Protein AF-A0A7S1V0E2-F1 (afdb_monomer)

Solvent-accessible surface area (backbone atoms only — not comparable to full-atom values): 9064 Å² total; per-residue (Å²): 113,38,68,58,29,33,52,51,16,50,56,46,59,75,41,38,76,71,45,39,78,80,36,79,70,46,44,48,61,28,28,52,21,37,60,62,9,48,90,74,56,76,50,71,67,49,23,51,51,50,24,51,40,14,43,51,24,16,53,53,25,48,77,68,70,35,42,69,60,15,51,51,27,43,52,55,18,53,77,51,49,55,87,89,47,30,66,78,81,36,38,74,59,44,54,50,50,38,49,53,48,19,51,40,22,46,78,69,69,37,49,70,63,14,49,54,32,24,52,51,43,56,74,68,43,92,48,73,76,70,26,51,61,29,53,51,45,50,35,46,44,24,68,72,74,74,45,99,49,59,63,56,24,54,51,52,52,52,52,51,49,43,72,77,39,69,79,81,75,80,123

Structure (mmCIF, N/CA/C/O backbone):
data_AF-A0A7S1V0E2-F1
#
_entry.id   AF-A0A7S1V0E2-F1
#
loop_
_atom_site.group_PDB
_atom_site.id
_atom_site.type_symbol
_atom_site.label_atom_id
_atom_site.label_alt_id
_atom_site.label_comp_id
_atom_site.label_asym_id
_atom_site.label_entity_id
_atom_site.label_seq_id
_atom_site.pdbx_PDB_ins_code
_atom_site.Cartn_x
_atom_site.Cartn_y
_atom_site.Cartn_z
_atom_site.occupancy
_atom_site.B_iso_or_equiv
_atom_site.auth_seq_id
_atom_site.auth_comp_id
_atom_site.auth_asym_id
_atom_site.auth_atom_id
_atom_site.pdbx_PDB_model_num
ATOM 1 N N . ARG A 1 1 ? -9.471 -7.300 24.032 1.00 89.50 1 ARG A N 1
ATOM 2 C CA . ARG A 1 1 ? -8.294 -6.425 23.778 1.00 89.50 1 ARG A CA 1
ATOM 3 C C . ARG A 1 1 ? -8.352 -5.715 22.415 1.00 89.50 1 ARG A C 1
ATOM 5 O O . ARG A 1 1 ? -8.106 -4.518 22.391 1.00 89.50 1 ARG A O 1
ATOM 12 N N . ALA A 1 2 ? -8.744 -6.378 21.317 1.00 95.75 2 ALA A N 1
ATOM 13 C CA . ALA A 1 2 ? -8.818 -5.772 19.972 1.00 95.75 2 ALA A CA 1
ATOM 14 C C . ALA A 1 2 ? -9.628 -4.459 19.894 1.00 95.75 2 ALA A C 1
ATOM 16 O O . ALA A 1 2 ? -9.121 -3.455 19.404 1.00 95.75 2 ALA A O 1
ATOM 17 N N . ARG A 1 3 ? -10.844 -4.425 20.465 1.00 96.56 3 ARG A N 1
ATOM 18 C CA . ARG A 1 3 ? -11.686 -3.211 20.501 1.00 96.56 3 ARG A CA 1
ATOM 19 C C . ARG A 1 3 ? -10.994 -2.010 21.157 1.00 96.56 3 ARG A C 1
ATOM 21 O O . ARG A 1 3 ? -11.159 -0.893 20.690 1.00 96.56 3 ARG A O 1
ATOM 28 N N . LEU A 1 4 ? -10.197 -2.232 22.207 1.00 97.69 4 LEU A N 1
ATOM 29 C CA . LEU A 1 4 ? -9.444 -1.161 22.864 1.00 97.69 4 LEU A CA 1
ATOM 30 C C . LEU A 1 4 ? -8.366 -0.592 21.932 1.00 97.69 4 LEU A C 1
ATOM 32 O O . LEU A 1 4 ? -8.281 0.621 21.781 1.00 97.69 4 LEU A O 1
ATOM 36 N N . HIS A 1 5 ? -7.582 -1.451 21.269 1.00 98.12 5 HIS A N 1
ATOM 37 C CA . HIS A 1 5 ? -6.584 -0.988 20.300 1.00 98.12 5 HIS A CA 1
ATOM 38 C C . HIS A 1 5 ? -7.234 -0.218 19.145 1.00 98.12 5 HIS A C 1
ATOM 40 O O . HIS A 1 5 ? -6.735 0.841 18.785 1.00 98.12 5 HIS A O 1
ATOM 46 N N . TYR A 1 6 ? -8.380 -0.683 18.646 1.00 96.50 6 TYR A N 1
ATOM 47 C CA . TYR A 1 6 ? -9.146 0.022 17.620 1.00 96.50 6 TYR A CA 1
ATOM 48 C C . TYR A 1 6 ? -9.570 1.434 18.058 1.00 96.50 6 TYR A C 1
ATOM 50 O O . TYR A 1 6 ? -9.340 2.401 17.335 1.00 96.50 6 TYR A O 1
ATOM 58 N N . LEU A 1 7 ? -10.121 1.576 19.269 1.00 97.12 7 LEU A N 1
ATOM 59 C CA . LEU A 1 7 ? -10.525 2.875 19.818 1.00 97.12 7 LEU A CA 1
ATOM 60 C C . LEU A 1 7 ? -9.334 3.823 20.021 1.00 97.12 7 LEU A C 1
ATOM 62 O O . LEU A 1 7 ? -9.439 5.004 19.699 1.00 97.12 7 LEU A O 1
ATOM 66 N N . ILE A 1 8 ? -8.197 3.311 20.506 1.00 96.88 8 ILE A N 1
ATOM 67 C CA . ILE A 1 8 ? -6.968 4.106 20.648 1.00 96.88 8 ILE A CA 1
ATOM 68 C C . ILE A 1 8 ? -6.472 4.568 19.274 1.00 96.88 8 ILE A C 1
ATOM 70 O O . ILE A 1 8 ? -6.176 5.747 19.099 1.00 96.88 8 ILE A O 1
ATOM 74 N N . GLY A 1 9 ? -6.431 3.667 18.288 1.00 96.75 9 GLY A N 1
ATOM 75 C CA . GLY A 1 9 ? -6.034 3.999 16.920 1.00 96.75 9 GLY A CA 1
ATOM 76 C C . GLY A 1 9 ? -6.879 5.135 16.345 1.00 96.75 9 GLY A C 1
ATOM 77 O O . GLY A 1 9 ? -6.333 6.106 15.822 1.00 96.75 9 GLY A O 1
ATOM 78 N N . HIS A 1 10 ? -8.202 5.068 16.511 1.00 96.38 10 HIS A N 1
ATOM 79 C CA . HIS A 1 10 ? -9.118 6.132 16.090 1.00 96.38 10 HIS A CA 1
ATOM 80 C C . HIS A 1 10 ? -8.906 7.448 16.831 1.00 96.38 10 HIS A C 1
ATOM 82 O O . HIS A 1 10 ? -8.902 8.506 16.204 1.00 96.38 10 HIS A O 1
ATOM 88 N N . ALA A 1 11 ? -8.694 7.406 18.146 1.00 96.31 11 ALA A N 1
ATOM 89 C CA . ALA A 1 11 ? -8.424 8.607 18.930 1.00 96.31 11 ALA A CA 1
ATOM 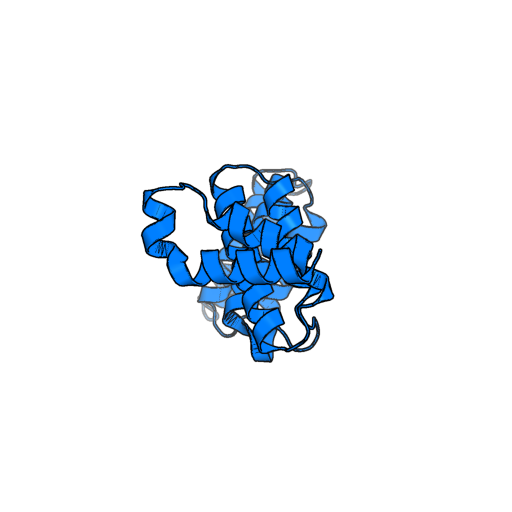90 C C . ALA A 1 11 ? -7.127 9.304 18.481 1.00 96.31 11 ALA A C 1
ATOM 92 O O . ALA A 1 11 ? -7.100 10.530 18.356 1.00 96.31 11 ALA A O 1
ATOM 93 N N . LEU A 1 12 ? -6.077 8.531 18.182 1.00 96.25 12 LEU A N 1
ATOM 94 C CA . LEU A 1 12 ? -4.818 9.050 17.642 1.00 96.25 12 LEU A CA 1
ATOM 95 C C . LEU A 1 12 ? -4.990 9.601 16.222 1.00 96.25 12 LEU A C 1
ATOM 97 O O . LEU A 1 12 ? -4.450 10.659 15.911 1.00 96.25 12 LEU A O 1
ATOM 101 N N . LEU A 1 13 ? -5.764 8.920 15.370 1.00 96.12 13 LEU A N 1
ATOM 102 C CA . LEU A 1 13 ? -6.047 9.371 14.007 1.00 96.12 13 LEU A CA 1
ATOM 103 C C . LEU A 1 13 ? -6.826 10.690 13.993 1.00 96.12 13 LEU A C 1
ATOM 105 O O . LEU A 1 13 ? -6.472 11.597 13.244 1.00 96.12 13 LEU A O 1
ATOM 109 N N . LYS A 1 14 ? -7.842 10.824 14.852 1.00 95.75 14 LYS A N 1
ATOM 110 C CA . LYS A 1 14 ? -8.659 12.039 14.968 1.00 95.75 14 LYS A CA 1
ATOM 111 C C . LYS A 1 14 ? -7.839 13.258 15.396 1.00 95.75 14 LYS A C 1
ATOM 113 O O . LYS A 1 14 ? -8.097 14.356 14.922 1.00 95.75 14 LYS A O 1
ATOM 118 N N . ASN A 1 15 ? -6.849 13.062 16.265 1.00 92.69 15 ASN A N 1
ATOM 119 C CA . ASN A 1 15 ? -6.001 14.131 16.801 1.00 92.69 15 ASN A CA 1
ATOM 120 C C . ASN A 1 15 ? -4.600 14.140 16.169 1.00 92.69 15 ASN A C 1
ATOM 122 O O . ASN A 1 15 ? -3.640 14.590 16.803 1.00 92.69 15 ASN A O 1
ATOM 126 N N . LYS A 1 16 ? -4.451 13.604 14.948 1.00 90.25 16 LYS A N 1
ATOM 127 C CA . LYS A 1 16 ? -3.142 13.358 14.328 1.00 90.25 16 LYS A CA 1
ATOM 128 C C . LYS A 1 16 ? -2.277 14.615 14.270 1.00 90.25 16 LYS A C 1
ATOM 130 O O . LYS A 1 16 ? -1.108 14.537 14.634 1.00 90.25 16 LYS A O 1
ATOM 135 N N . ASP A 1 17 ? -2.834 15.755 13.873 1.00 88.75 17 ASP A N 1
ATOM 136 C CA . ASP A 1 17 ? -2.059 16.988 13.693 1.00 88.75 17 ASP A CA 1
ATOM 137 C C . ASP A 1 17 ? -1.490 17.508 15.015 1.00 88.75 17 ASP A C 1
ATOM 139 O O . ASP A 1 17 ? -0.286 17.744 15.119 1.00 88.75 17 ASP A O 1
ATOM 143 N N . GLU A 1 18 ? -2.321 17.609 16.056 1.00 87.88 18 GLU A N 1
ATOM 144 C CA . GLU A 1 18 ? -1.860 18.026 17.383 1.00 87.88 18 GLU A CA 1
ATOM 145 C C . GLU A 1 18 ? -0.862 17.019 17.965 1.00 87.88 18 GLU A C 1
ATOM 147 O O . GLU A 1 18 ? 0.202 17.392 18.463 1.00 87.88 18 GLU A O 1
ATOM 152 N N . THR A 1 19 ? -1.179 15.728 17.864 1.00 85.56 19 THR A N 1
ATOM 153 C CA . THR A 1 19 ? -0.357 14.677 18.465 1.00 85.56 19 THR A CA 1
ATOM 154 C C . THR A 1 19 ? 0.979 14.537 17.737 1.00 85.56 19 THR A C 1
ATOM 156 O O . THR A 1 19 ? 1.993 14.287 18.382 1.00 85.56 19 THR A O 1
ATOM 159 N N . SER A 1 20 ? 1.034 14.784 16.423 1.00 86.06 20 SER A N 1
ATOM 160 C CA . SER A 1 20 ? 2.276 14.728 15.638 1.00 86.06 20 SER A CA 1
ATOM 161 C C . SER A 1 20 ? 3.329 15.747 16.085 1.00 86.06 20 SER A C 1
ATOM 163 O O . SER A 1 20 ? 4.522 15.481 15.950 1.00 86.06 20 SER A O 1
ATOM 165 N N . ARG A 1 21 ? 2.913 16.875 16.686 1.00 86.19 21 ARG A N 1
ATOM 166 C CA . ARG A 1 21 ? 3.830 17.868 17.277 1.00 86.19 21 ARG A CA 1
ATOM 167 C C . ARG A 1 21 ? 4.546 17.336 18.519 1.00 86.19 21 ARG A C 1
ATOM 169 O O . ARG A 1 21 ? 5.652 17.770 18.812 1.00 86.19 21 ARG A O 1
ATOM 176 N N . LYS A 1 22 ? 3.906 16.420 19.251 1.00 87.56 22 LYS A N 1
ATOM 177 C CA . LYS A 1 22 ? 4.414 15.823 20.499 1.00 87.56 22 LYS A CA 1
ATOM 178 C C . LYS A 1 22 ? 5.057 14.453 20.261 1.00 87.56 22 LYS A C 1
ATOM 180 O O . LYS A 1 22 ? 5.965 14.067 20.986 1.00 87.56 22 LYS A O 1
ATOM 185 N N . MET A 1 23 ? 4.591 13.727 19.247 1.00 86.31 23 MET A N 1
ATOM 186 C CA . MET A 1 23 ? 5.024 12.376 18.913 1.00 86.31 23 MET A CA 1
ATOM 187 C C . MET A 1 23 ? 5.371 12.285 17.420 1.00 86.31 23 MET A C 1
ATOM 189 O O . MET A 1 23 ? 4.500 12.000 16.588 1.00 86.31 23 MET A O 1
ATOM 193 N N . PRO A 1 24 ? 6.645 12.519 17.060 1.00 83.62 24 PRO A N 1
ATOM 194 C CA . PRO A 1 24 ? 7.126 12.280 15.708 1.00 83.62 24 PRO A CA 1
ATOM 195 C C . PRO A 1 24 ? 6.859 10.830 15.290 1.00 83.62 24 PRO A C 1
ATOM 197 O O . PRO A 1 24 ? 7.010 9.908 16.088 1.00 83.62 24 PRO A O 1
ATOM 200 N N . HIS A 1 25 ? 6.501 10.617 14.024 1.00 88.06 25 HIS A N 1
ATOM 201 C CA . HIS A 1 25 ? 6.209 9.288 13.463 1.00 88.06 25 HIS A CA 1
ATOM 202 C C . HIS A 1 25 ? 4.966 8.586 14.034 1.00 88.06 25 HIS A C 1
ATOM 204 O O . HIS A 1 25 ? 4.882 7.356 14.025 1.00 88.06 25 HIS A O 1
ATOM 210 N N . ILE A 1 26 ? 3.979 9.363 14.492 1.00 94.56 26 ILE A N 1
ATOM 211 C CA . ILE A 1 26 ? 2.688 8.860 14.978 1.00 94.56 26 ILE A CA 1
ATOM 212 C C . ILE A 1 26 ? 1.986 7.895 14.011 1.00 94.56 26 ILE A C 1
ATOM 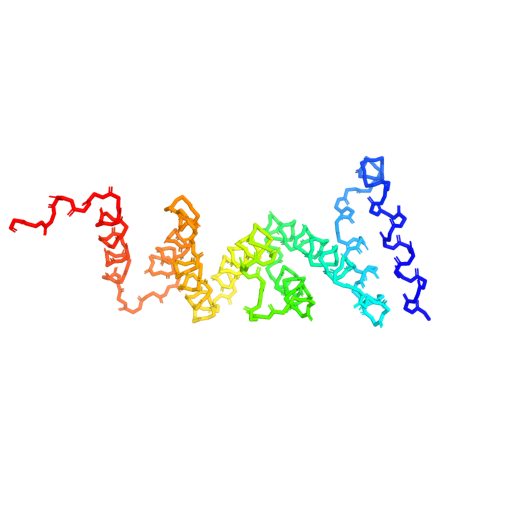214 O O . ILE A 1 26 ? 1.178 7.078 14.444 1.00 94.56 26 ILE A O 1
ATOM 218 N N . GLU A 1 27 ? 2.300 7.948 12.713 1.00 96.06 27 GLU A N 1
ATOM 219 C CA . GLU A 1 27 ? 1.753 7.034 11.712 1.00 96.06 27 GLU A CA 1
ATOM 220 C C . GLU A 1 27 ? 1.983 5.559 12.077 1.00 96.06 27 GLU A C 1
ATOM 222 O O . GLU A 1 27 ? 1.089 4.749 11.842 1.00 96.06 27 GLU A O 1
ATOM 227 N N . PHE A 1 28 ? 3.122 5.220 12.695 1.00 97.44 28 PHE A N 1
ATOM 228 C CA . PHE A 1 28 ? 3.396 3.861 13.173 1.00 97.44 28 PHE A CA 1
ATOM 229 C C . PHE A 1 28 ? 2.468 3.474 14.320 1.00 97.44 28 PHE A C 1
ATOM 231 O O . PHE A 1 28 ? 1.758 2.481 14.213 1.00 97.44 28 PHE A O 1
ATOM 238 N N . SER A 1 29 ? 2.377 4.310 15.359 1.00 97.19 29 SER A N 1
ATOM 239 C CA . SER A 1 29 ? 1.512 4.042 16.512 1.00 97.19 29 SER A CA 1
ATOM 240 C C . SER A 1 29 ? 0.049 3.880 16.100 1.00 97.19 29 SER A C 1
ATOM 242 O O . SER A 1 29 ? -0.625 2.962 16.567 1.00 97.19 29 SER A O 1
ATOM 244 N N . ILE A 1 30 ? -0.452 4.732 15.196 1.00 97.88 30 ILE A N 1
ATOM 245 C CA . ILE A 1 30 ? -1.815 4.591 14.668 1.00 97.88 30 ILE A CA 1
ATOM 246 C C . ILE A 1 30 ? -1.953 3.235 13.963 1.00 97.88 30 ILE A C 1
ATOM 248 O O . ILE A 1 30 ? -2.864 2.476 14.291 1.00 97.88 30 ILE A O 1
ATOM 252 N N . ALA A 1 31 ? -1.0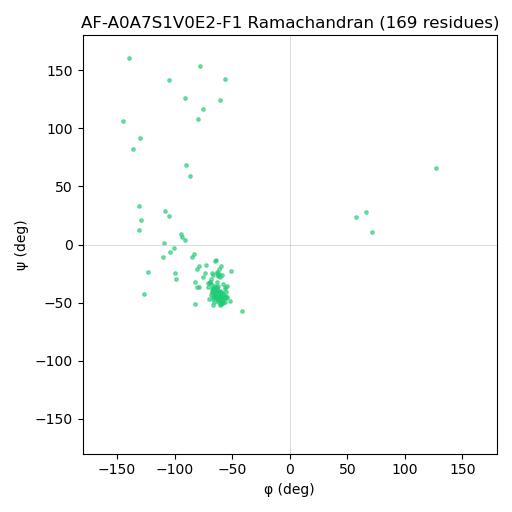56 2.902 13.030 1.00 98.31 31 ALA A N 1
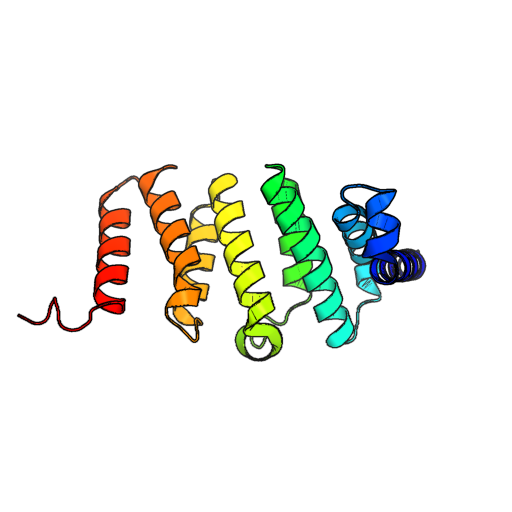ATOM 253 C CA . ALA A 1 31 ? -1.138 1.654 12.275 1.00 98.31 31 ALA A CA 1
ATOM 254 C C . ALA A 1 31 ? -1.029 0.409 13.158 1.00 98.31 31 ALA A C 1
ATOM 256 O O . ALA A 1 31 ? -1.815 -0.517 12.979 1.00 98.31 31 ALA A O 1
ATOM 257 N N . ASP A 1 32 ? -0.147 0.401 14.152 1.00 98.31 32 ASP A N 1
ATOM 258 C CA . ASP A 1 32 ? 0.002 -0.712 15.088 1.00 98.31 32 ASP A CA 1
ATOM 259 C C . ASP A 1 32 ? -1.273 -0.938 15.905 1.00 98.31 32 ASP A C 1
ATOM 261 O O . ASP A 1 32 ? -1.741 -2.072 16.041 1.00 98.31 32 ASP A O 1
ATOM 265 N N . HIS A 1 33 ? -1.904 0.136 16.387 1.00 98.25 33 HIS A N 1
ATOM 266 C CA . HIS A 1 33 ? -3.188 0.051 17.079 1.00 98.25 33 HIS A CA 1
ATOM 267 C C . HIS A 1 33 ? -4.316 -0.443 16.163 1.00 98.25 33 HIS A C 1
ATOM 269 O O . HIS A 1 33 ? -5.095 -1.310 16.567 1.00 98.25 33 HIS A O 1
ATOM 275 N N . PHE A 1 34 ? -4.388 0.034 14.919 1.00 98.25 34 PHE A N 1
ATOM 276 C CA . PHE A 1 34 ? -5.345 -0.497 13.947 1.00 98.25 34 PHE A CA 1
ATOM 277 C C . PHE A 1 34 ? -5.085 -1.982 13.661 1.00 98.25 34 PHE A C 1
ATOM 279 O O . PHE A 1 34 ? -6.026 -2.772 13.703 1.00 98.25 34 PHE A O 1
ATOM 286 N N . ASN A 1 35 ? -3.831 -2.390 13.460 1.00 98.38 35 ASN A N 1
ATOM 287 C CA . ASN A 1 35 ? -3.444 -3.769 13.150 1.00 98.38 35 ASN A CA 1
ATOM 288 C C . ASN A 1 35 ? -3.777 -4.734 14.299 1.00 98.38 35 ASN A C 1
ATOM 290 O O . ASN A 1 35 ? -4.362 -5.795 14.067 1.00 98.38 35 ASN A O 1
ATOM 294 N N . LEU A 1 36 ? -3.513 -4.335 15.547 1.00 98.25 36 LEU A N 1
ATOM 295 C CA . LEU A 1 36 ? -3.914 -5.079 16.750 1.00 98.25 36 LEU A CA 1
ATOM 296 C C . LEU A 1 36 ? -5.441 -5.110 16.954 1.00 98.25 36 LEU A C 1
ATOM 298 O O . LEU A 1 36 ? -5.966 -6.013 17.607 1.00 98.25 36 LEU A O 1
ATOM 302 N N . GLY A 1 37 ? -6.160 -4.127 16.407 1.00 97.12 37 GLY A N 1
ATOM 303 C CA . GLY A 1 37 ? -7.621 -4.049 16.381 1.00 97.12 37 GLY A CA 1
ATOM 304 C C . GLY A 1 37 ? -8.267 -4.627 15.115 1.00 97.12 37 GLY A C 1
ATOM 305 O O . GLY A 1 37 ? -9.477 -4.507 14.948 1.00 97.12 37 GLY A O 1
ATOM 306 N N . SER A 1 38 ? -7.506 -5.254 14.216 1.00 97.00 38 SER A N 1
ATOM 307 C CA . SER A 1 38 ? -7.966 -5.598 12.859 1.00 97.00 38 SER A CA 1
ATOM 308 C C . SER A 1 38 ? -9.164 -6.551 12.799 1.00 97.00 38 SER A C 1
ATOM 310 O O . SER A 1 38 ? -9.870 -6.573 11.787 1.00 97.00 38 SER A O 1
ATOM 312 N N . SER A 1 39 ? -9.419 -7.320 13.863 1.00 96.88 39 SER A N 1
ATOM 313 C CA . SER A 1 39 ? -10.550 -8.250 13.955 1.00 96.88 39 SER A CA 1
ATOM 314 C C . SER A 1 39 ? -11.903 -7.559 14.139 1.00 96.88 39 SER A C 1
ATOM 316 O O . SER A 1 39 ? -12.928 -8.195 13.928 1.00 96.88 39 SER A O 1
ATOM 318 N N . VAL A 1 40 ? -11.926 -6.286 14.557 1.00 96.00 40 VAL A N 1
ATOM 319 C CA . VAL A 1 40 ? -13.172 -5.510 14.714 1.00 96.00 40 VAL A CA 1
ATOM 320 C C . VAL A 1 40 ? -13.439 -4.561 13.540 1.00 96.00 40 VAL A C 1
ATOM 322 O O . VAL A 1 40 ? -14.479 -3.916 13.502 1.00 96.00 40 VAL A O 1
ATOM 325 N N . VAL A 1 41 ? -12.521 -4.495 12.570 1.00 94.62 41 VAL A N 1
ATOM 326 C CA . VAL A 1 41 ? -12.664 -3.725 11.326 1.00 94.62 41 VAL A CA 1
ATOM 327 C C . VAL A 1 41 ? -13.529 -4.524 10.359 1.00 94.62 41 VAL A C 1
ATOM 329 O O . VAL A 1 41 ? -13.072 -5.545 9.834 1.00 94.62 41 VAL A O 1
ATOM 332 N N . SER A 1 42 ? -14.764 -4.073 10.133 1.00 91.81 42 SER A N 1
ATOM 333 C CA . SER A 1 42 ? -15.781 -4.880 9.446 1.00 91.81 42 SER A CA 1
ATOM 334 C C . SER A 1 42 ? -16.423 -4.176 8.256 1.00 91.81 42 SER A C 1
ATOM 336 O O . SER A 1 42 ? -16.570 -4.790 7.203 1.00 91.81 42 SER A O 1
ATOM 338 N N . SER A 1 43 ? -16.756 -2.892 8.384 1.00 94.69 43 SER A N 1
ATOM 339 C CA . SER A 1 43 ? -17.401 -2.153 7.296 1.00 94.69 43 SER A CA 1
ATOM 340 C C . SER A 1 43 ? -16.403 -1.739 6.211 1.00 94.69 43 SER A C 1
ATOM 342 O O . SER A 1 43 ? -15.222 -1.519 6.487 1.00 94.69 43 SER A O 1
ATOM 344 N N . ALA A 1 44 ? -16.883 -1.562 4.977 1.00 93.25 44 ALA A N 1
ATOM 345 C CA . ALA A 1 44 ? -16.053 -1.106 3.857 1.00 93.25 44 ALA A CA 1
ATOM 346 C C . ALA A 1 44 ? -15.362 0.242 4.149 1.00 93.25 44 ALA A C 1
ATOM 348 O O . ALA A 1 44 ? -14.189 0.434 3.831 1.00 93.25 44 ALA A O 1
ATOM 349 N N . ALA A 1 45 ? -16.057 1.160 4.830 1.00 93.81 45 ALA A N 1
ATOM 350 C CA . ALA A 1 45 ? -15.490 2.441 5.242 1.00 93.81 45 ALA A CA 1
ATOM 351 C C . ALA A 1 45 ? -14.329 2.269 6.239 1.00 93.81 45 ALA A C 1
ATOM 353 O O . ALA A 1 45 ? -13.271 2.877 6.077 1.00 93.81 45 ALA A O 1
ATOM 354 N N . GLU A 1 46 ? -14.489 1.405 7.245 1.00 95.69 46 GLU A N 1
ATOM 355 C CA . GLU A 1 46 ? -13.428 1.120 8.217 1.00 95.69 46 GLU A CA 1
ATOM 356 C C . GLU A 1 46 ? -12.247 0.387 7.580 1.00 95.69 46 GLU A C 1
ATOM 358 O O . GLU A 1 46 ? -11.097 0.680 7.904 1.00 95.69 46 GLU A O 1
ATOM 363 N N . GLN A 1 47 ? -12.509 -0.537 6.656 1.00 96.44 47 GLN A N 1
ATOM 364 C CA . GLN A 1 47 ? -11.481 -1.233 5.884 1.00 96.44 47 GLN A CA 1
ATOM 365 C C . GLN A 1 47 ? -10.660 -0.258 5.031 1.00 96.44 47 GLN A C 1
ATOM 367 O O . GLN A 1 47 ? -9.428 -0.325 5.029 1.00 96.44 47 GLN A O 1
ATOM 372 N N . ARG A 1 48 ? -11.320 0.715 4.390 1.00 96.94 48 ARG A N 1
ATOM 373 C CA . ARG A 1 48 ? -10.655 1.791 3.644 1.00 96.94 48 ARG A CA 1
ATOM 374 C C . ARG A 1 48 ? -9.789 2.662 4.558 1.00 96.94 48 ARG A C 1
ATOM 376 O O . ARG A 1 48 ? -8.638 2.932 4.218 1.00 96.94 48 ARG A O 1
ATOM 383 N N . ILE A 1 49 ? -10.290 3.058 5.732 1.00 97.50 49 ILE A N 1
ATOM 384 C CA . ILE A 1 49 ? -9.504 3.805 6.736 1.00 97.50 49 ILE A CA 1
ATOM 385 C C . ILE A 1 49 ? -8.293 2.982 7.191 1.00 97.50 49 ILE A C 1
ATOM 387 O O . ILE A 1 49 ? -7.172 3.489 7.215 1.00 97.50 49 ILE A O 1
ATOM 391 N N . TYR A 1 50 ? -8.493 1.702 7.498 1.00 98.44 50 TYR A N 1
ATOM 392 C CA . TYR A 1 50 ? -7.430 0.788 7.907 1.00 98.44 50 TYR A CA 1
ATOM 393 C C . TYR A 1 50 ? -6.322 0.696 6.851 1.00 98.44 50 TYR A C 1
ATOM 395 O O . TYR A 1 50 ? -5.134 0.778 7.181 1.00 98.44 50 TYR A O 1
ATOM 403 N N . ALA A 1 51 ? -6.695 0.557 5.577 1.00 98.38 51 ALA A N 1
ATOM 404 C CA . ALA A 1 51 ? -5.751 0.505 4.469 1.00 98.38 51 ALA A CA 1
ATOM 405 C C . ALA A 1 51 ? -5.002 1.837 4.281 1.00 98.38 51 ALA A C 1
ATOM 407 O O . ALA A 1 51 ? -3.792 1.826 4.059 1.00 98.38 51 ALA A O 1
ATOM 408 N N . GLN A 1 52 ? -5.669 2.985 4.444 1.00 98.38 52 GLN A N 1
ATOM 409 C CA . GLN A 1 52 ? -5.033 4.310 4.382 1.00 98.38 52 GLN A CA 1
ATOM 410 C C . GLN A 1 52 ? -4.028 4.539 5.515 1.00 98.38 52 GLN A C 1
ATOM 412 O O . GLN A 1 52 ? -2.924 5.031 5.275 1.00 98.38 52 GLN A O 1
ATOM 417 N N . VAL A 1 53 ? -4.385 4.161 6.744 1.00 98.38 53 VAL A N 1
ATOM 418 C CA . VAL A 1 53 ? -3.500 4.248 7.912 1.00 98.38 53 VAL A CA 1
ATOM 419 C C . VAL A 1 53 ? -2.243 3.408 7.685 1.00 98.38 53 VAL A C 1
ATOM 421 O O . VAL A 1 53 ? -1.125 3.899 7.853 1.00 98.38 53 VAL A O 1
ATOM 424 N N . ASN A 1 54 ? -2.414 2.166 7.231 1.00 98.81 54 ASN A N 1
ATOM 425 C CA . ASN A 1 54 ? -1.294 1.280 6.937 1.00 98.81 54 ASN A CA 1
ATOM 426 C C . ASN A 1 54 ? -0.446 1.769 5.752 1.00 98.81 54 ASN A C 1
ATOM 428 O O . ASN A 1 54 ? 0.779 1.700 5.816 1.00 98.81 54 ASN A O 1
ATOM 432 N N . LEU A 1 55 ? -1.045 2.344 4.705 1.00 98.75 55 LEU A N 1
ATOM 433 C CA . LEU A 1 55 ? -0.294 3.004 3.631 1.00 98.75 55 LEU A CA 1
ATOM 434 C C . LEU A 1 55 ? 0.543 4.177 4.167 1.00 98.75 55 LEU A C 1
ATOM 436 O O . LEU A 1 55 ? 1.696 4.347 3.765 1.00 98.75 55 LEU A O 1
ATOM 440 N N . SER A 1 56 ? -0.014 4.982 5.075 1.00 98.19 56 SER A N 1
ATOM 441 C CA . SER A 1 56 ? 0.695 6.107 5.693 1.00 98.19 56 SER A CA 1
ATOM 442 C C . SER A 1 56 ? 1.921 5.628 6.479 1.00 98.19 56 SER A C 1
ATOM 444 O O . SER A 1 56 ? 3.004 6.194 6.324 1.00 98.19 56 SER A O 1
ATOM 446 N N . ALA A 1 57 ? 1.774 4.567 7.275 1.00 98.56 57 ALA A N 1
ATOM 447 C CA . ALA A 1 57 ? 2.879 3.947 8.004 1.00 98.56 57 ALA A CA 1
ATOM 448 C C . ALA A 1 57 ? 3.911 3.317 7.057 1.00 98.56 57 ALA A C 1
ATOM 450 O O . ALA A 1 57 ? 5.107 3.559 7.203 1.00 98.56 57 ALA A O 1
ATOM 451 N N . ALA A 1 58 ? 3.468 2.589 6.029 1.00 98.69 58 ALA A N 1
ATOM 452 C CA . ALA A 1 58 ? 4.352 1.998 5.029 1.00 98.69 58 ALA A CA 1
ATOM 453 C C . ALA A 1 58 ? 5.189 3.047 4.291 1.00 98.69 58 ALA A C 1
ATOM 455 O O . ALA A 1 58 ? 6.393 2.875 4.115 1.00 98.69 58 ALA A O 1
ATOM 456 N N . THR A 1 59 ? 4.563 4.154 3.890 1.00 98.00 59 THR A N 1
ATOM 457 C CA . THR A 1 59 ? 5.241 5.261 3.207 1.00 98.00 59 THR A CA 1
ATOM 458 C C . THR A 1 59 ? 6.281 5.891 4.130 1.00 98.00 59 THR A C 1
ATOM 460 O O . THR A 1 59 ? 7.419 6.117 3.722 1.00 98.00 59 THR A O 1
ATOM 463 N N . ARG A 1 60 ? 5.944 6.100 5.411 1.00 97.12 60 ARG A N 1
ATOM 464 C CA . ARG A 1 60 ? 6.902 6.593 6.408 1.00 97.12 60 ARG A CA 1
ATOM 465 C C . ARG A 1 60 ? 8.078 5.632 6.598 1.00 97.12 60 ARG A C 1
ATOM 467 O O . ARG A 1 60 ? 9.215 6.094 6.609 1.00 97.12 60 ARG A O 1
ATOM 474 N N . ALA A 1 61 ? 7.822 4.332 6.727 1.00 98.06 61 ALA A N 1
ATOM 475 C CA . ALA A 1 61 ? 8.862 3.311 6.845 1.00 98.06 61 ALA A CA 1
ATOM 476 C C . ALA A 1 61 ? 9.776 3.293 5.612 1.00 98.06 61 ALA A C 1
ATOM 478 O O . ALA A 1 61 ? 10.997 3.288 5.760 1.00 98.06 61 ALA A O 1
ATOM 479 N N . LEU A 1 62 ? 9.206 3.395 4.406 1.00 96.69 62 LEU A N 1
ATOM 480 C CA . LEU A 1 62 ? 9.962 3.506 3.157 1.00 96.69 62 LEU A CA 1
ATOM 481 C C . LEU A 1 62 ? 10.908 4.719 3.168 1.00 96.69 62 LEU A C 1
ATOM 483 O O . LEU A 1 62 ? 12.082 4.565 2.847 1.00 96.69 62 LEU A O 1
ATOM 487 N N . HIS A 1 63 ? 10.445 5.898 3.598 1.00 96.00 63 HIS A N 1
ATOM 488 C CA . HIS A 1 63 ? 11.299 7.092 3.728 1.00 96.00 63 HIS A CA 1
ATOM 489 C C . HIS A 1 63 ? 12.426 6.940 4.759 1.00 96.00 63 HIS A C 1
ATOM 491 O O . HIS A 1 63 ? 13.430 7.641 4.670 1.00 96.00 63 HIS A O 1
ATOM 497 N N . LYS A 1 64 ? 12.263 6.046 5.739 1.00 96.69 64 LYS A N 1
ATOM 498 C CA . LYS A 1 64 ? 13.282 5.715 6.745 1.00 96.69 64 LYS A CA 1
ATOM 499 C C . LYS A 1 64 ? 14.122 4.492 6.356 1.00 96.69 64 LYS A C 1
ATOM 501 O O . LYS A 1 64 ? 14.863 3.991 7.195 1.00 96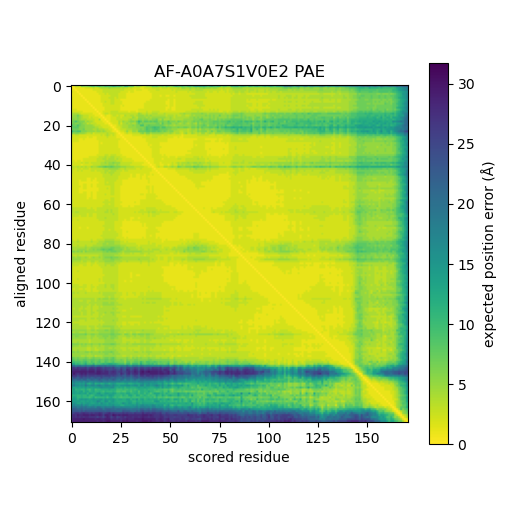.69 64 LYS A O 1
ATOM 506 N N . SER A 1 65 ? 13.985 3.990 5.125 1.00 97.06 65 SER A N 1
ATOM 507 C CA . SER A 1 65 ? 14.642 2.771 4.631 1.00 97.06 65 SER A CA 1
ATOM 508 C C . SER A 1 65 ? 14.335 1.504 5.449 1.00 97.06 65 SER A C 1
ATOM 510 O O . SER A 1 65 ? 15.094 0.539 5.432 1.00 97.06 65 SER A O 1
ATOM 512 N N . GLN A 1 66 ? 13.202 1.481 6.157 1.00 97.69 66 GLN A N 1
ATOM 513 C CA . GLN A 1 66 ? 12.709 0.347 6.946 1.00 97.69 66 GLN A CA 1
ATOM 514 C C . GLN A 1 66 ? 11.819 -0.543 6.070 1.00 97.69 66 GLN A C 1
ATOM 516 O O . GLN A 1 66 ? 10.591 -0.562 6.176 1.00 97.69 66 GLN A O 1
ATOM 521 N N . TYR A 1 67 ? 12.435 -1.211 5.094 1.00 97.62 67 TYR A N 1
ATOM 522 C CA . TYR A 1 67 ? 11.697 -1.863 4.010 1.00 97.62 67 TYR A CA 1
ATOM 523 C C . TYR A 1 67 ? 10.881 -3.080 4.470 1.00 97.62 67 TYR A C 1
ATOM 525 O O . TYR A 1 67 ? 9.794 -3.322 3.943 1.00 97.62 67 TYR A O 1
ATOM 533 N N . PHE A 1 68 ? 11.361 -3.833 5.465 1.00 98.12 68 PHE A N 1
ATOM 534 C CA . PHE A 1 68 ? 10.624 -4.977 6.008 1.00 98.12 68 PHE A CA 1
ATOM 535 C C . PHE A 1 68 ? 9.356 -4.530 6.744 1.00 98.12 68 PHE A C 1
ATOM 537 O O . PHE A 1 68 ? 8.293 -5.125 6.569 1.00 98.12 68 PHE A O 1
ATOM 544 N N . GLU A 1 69 ? 9.440 -3.455 7.519 1.00 97.94 69 GLU A N 1
ATOM 545 C CA . GLU A 1 69 ? 8.326 -2.818 8.215 1.00 97.94 69 GLU A CA 1
ATOM 546 C C . GLU A 1 69 ? 7.329 -2.245 7.209 1.00 97.94 69 GLU A C 1
ATOM 548 O O . GLU A 1 69 ? 6.129 -2.501 7.314 1.00 97.94 69 GLU A O 1
ATOM 553 N N . ALA A 1 70 ? 7.820 -1.552 6.176 1.00 98.69 70 ALA A N 1
ATOM 554 C CA . ALA A 1 70 ? 6.980 -1.056 5.094 1.00 98.69 70 ALA A CA 1
ATOM 555 C C . ALA A 1 70 ? 6.191 -2.196 4.430 1.00 98.69 70 ALA A C 1
ATOM 557 O O . ALA A 1 70 ? 4.983 -2.074 4.229 1.00 98.69 70 ALA A O 1
ATOM 558 N N . ALA A 1 71 ? 6.842 -3.330 4.150 1.00 98.69 71 ALA A N 1
ATOM 559 C CA . ALA A 1 71 ? 6.187 -4.502 3.577 1.00 98.69 71 ALA A CA 1
ATOM 560 C C . ALA A 1 71 ? 5.107 -5.092 4.500 1.00 98.69 71 ALA A C 1
ATOM 562 O O . ALA A 1 71 ? 4.051 -5.491 4.006 1.00 98.69 71 ALA A O 1
ATOM 563 N N . LYS A 1 72 ? 5.329 -5.115 5.823 1.00 98.62 72 LYS A N 1
ATOM 564 C CA . LYS A 1 72 ? 4.325 -5.573 6.801 1.00 98.62 72 LYS A CA 1
ATOM 565 C C . LYS A 1 72 ? 3.078 -4.689 6.773 1.00 98.62 72 LYS A C 1
ATOM 567 O O . LYS A 1 72 ? 1.976 -5.209 6.623 1.00 98.62 72 LYS A O 1
ATOM 572 N N . TYR A 1 73 ? 3.245 -3.368 6.836 1.00 98.81 73 TYR A N 1
ATOM 573 C CA . TYR A 1 73 ? 2.118 -2.434 6.762 1.00 98.81 73 TYR A CA 1
ATOM 574 C C . TYR A 1 73 ? 1.376 -2.526 5.420 1.00 98.81 73 TYR A C 1
ATOM 576 O O . TYR A 1 73 ? 0.148 -2.560 5.394 1.00 98.81 73 TYR A O 1
ATOM 584 N N . LEU A 1 74 ? 2.091 -2.651 4.297 1.00 98.75 74 LEU A N 1
ATOM 585 C CA . LEU A 1 74 ? 1.463 -2.863 2.987 1.00 98.75 74 LEU A CA 1
ATOM 586 C C . LEU A 1 74 ? 0.640 -4.154 2.945 1.00 98.75 74 LEU A C 1
ATOM 588 O O . LEU A 1 74 ? -0.479 -4.145 2.438 1.00 98.75 74 LEU A O 1
ATOM 592 N N . SER A 1 75 ? 1.169 -5.250 3.495 1.00 98.50 75 SER A N 1
ATOM 593 C CA . SER A 1 75 ? 0.444 -6.520 3.581 1.00 98.50 75 SER A CA 1
ATOM 594 C C . SER A 1 75 ? -0.835 -6.377 4.403 1.00 98.50 75 SER A C 1
ATOM 596 O O . SER A 1 75 ? -1.882 -6.863 3.983 1.00 98.50 75 SER A O 1
ATOM 598 N N . SER A 1 76 ? -0.769 -5.675 5.539 1.00 98.56 76 SER A N 1
ATOM 599 C CA . SER A 1 76 ? -1.949 -5.349 6.339 1.00 98.56 76 SER A CA 1
ATOM 600 C C . SER A 1 76 ? -2.971 -4.564 5.517 1.00 98.56 76 SER A C 1
ATOM 602 O O . SER A 1 76 ? -4.140 -4.940 5.497 1.00 98.56 76 SER A O 1
ATOM 604 N N . ALA A 1 77 ? -2.552 -3.513 4.805 1.00 98.44 77 ALA A N 1
ATOM 605 C CA . ALA A 1 77 ? -3.457 -2.708 3.986 1.00 98.44 77 ALA A CA 1
ATOM 606 C C . ALA A 1 77 ? -4.172 -3.540 2.910 1.00 98.44 77 ALA A C 1
ATOM 608 O O . ALA A 1 77 ? -5.396 -3.482 2.811 1.00 98.44 77 ALA A O 1
ATOM 609 N N . PHE A 1 78 ? -3.430 -4.351 2.147 1.00 97.81 78 PHE A N 1
ATOM 610 C CA . PHE A 1 78 ? -4.013 -5.202 1.106 1.00 97.81 78 PHE A CA 1
ATOM 611 C C . PHE A 1 78 ? -4.972 -6.256 1.664 1.00 97.81 78 PHE A C 1
ATOM 613 O O . PHE A 1 78 ? -5.959 -6.564 1.009 1.00 97.81 78 PHE A O 1
ATOM 620 N N . ALA A 1 79 ? -4.743 -6.765 2.879 1.00 97.06 79 ALA A N 1
ATOM 621 C CA . ALA A 1 79 ? -5.627 -7.748 3.510 1.00 97.06 79 ALA A CA 1
ATOM 622 C C . ALA A 1 79 ? -7.042 -7.215 3.815 1.00 97.06 79 ALA A C 1
ATOM 624 O O . ALA A 1 79 ? -7.928 -8.001 4.149 1.00 97.06 79 ALA A O 1
ATOM 625 N N . LYS A 1 80 ? -7.261 -5.895 3.741 1.00 95.31 80 LYS A N 1
ATOM 626 C CA . LYS A 1 80 ? -8.570 -5.259 3.949 1.00 95.31 80 LYS A CA 1
ATOM 627 C C . LYS A 1 80 ? -9.195 -4.698 2.675 1.00 95.31 80 LYS A C 1
ATOM 629 O O . LYS A 1 80 ? -10.280 -4.140 2.756 1.00 95.31 80 LYS A O 1
ATOM 634 N N . LEU A 1 81 ? -8.550 -4.842 1.520 1.00 94.25 81 LEU A N 1
ATOM 635 C CA . LEU A 1 81 ? -9.118 -4.428 0.239 1.00 94.25 81 LEU A CA 1
ATOM 636 C C . LEU A 1 81 ? -9.580 -5.653 -0.545 1.00 94.25 81 LEU A C 1
ATOM 638 O O . LEU A 1 81 ? -8.896 -6.674 -0.556 1.00 94.25 81 LEU A O 1
ATOM 642 N N . ASN A 1 82 ? -10.718 -5.541 -1.232 1.00 93.75 82 ASN A N 1
ATOM 643 C CA . ASN A 1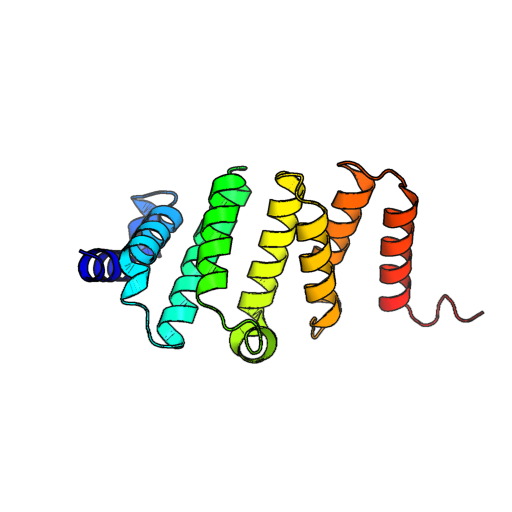 82 ? -11.165 -6.581 -2.151 1.00 93.75 82 ASN A CA 1
ATOM 644 C C . ASN A 1 82 ? -10.321 -6.517 -3.443 1.00 93.75 82 ASN A 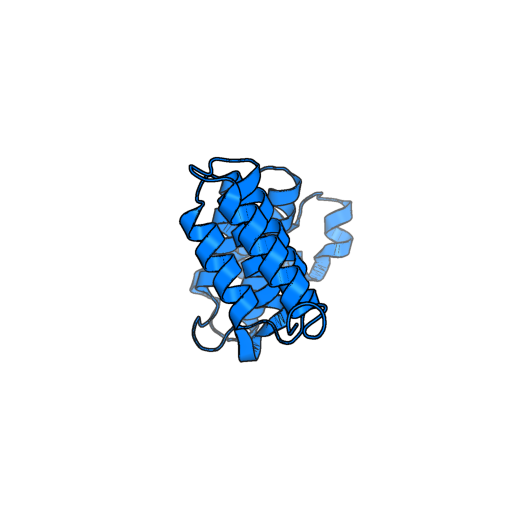C 1
ATOM 646 O O . ASN A 1 82 ? -10.402 -5.518 -4.163 1.00 93.75 82 ASN A O 1
ATOM 650 N N . PRO A 1 83 ? -9.534 -7.558 -3.780 1.00 90.38 83 PRO A N 1
ATOM 651 C CA . PRO A 1 83 ? -8.675 -7.547 -4.962 1.00 90.38 83 PRO A CA 1
ATOM 652 C C . PRO A 1 83 ? -9.416 -7.345 -6.289 1.00 90.38 83 PRO A C 1
ATOM 654 O O . PRO A 1 83 ? -8.802 -6.848 -7.234 1.00 90.38 83 PRO A O 1
ATOM 657 N N . GLU A 1 84 ? -10.692 -7.731 -6.355 1.00 90.56 84 GLU A N 1
ATOM 658 C CA . GLU A 1 84 ? -11.524 -7.666 -7.560 1.00 90.56 84 GLU A CA 1
ATOM 659 C C . GLU A 1 84 ? -12.072 -6.257 -7.805 1.00 90.56 84 GLU A C 1
ATOM 661 O O . GLU A 1 84 ? -12.130 -5.816 -8.948 1.00 90.56 84 GLU A O 1
ATOM 666 N N . SER A 1 85 ? -12.416 -5.519 -6.742 1.00 93.50 85 SER A N 1
ATOM 667 C CA . SER A 1 85 ? -13.084 -4.214 -6.851 1.00 93.50 85 SER A CA 1
ATOM 668 C C . SER A 1 85 ? -12.216 -3.014 -6.460 1.00 93.50 85 SER A C 1
ATOM 670 O O . SER A 1 85 ? -12.595 -1.874 -6.729 1.00 93.50 85 SER A O 1
ATOM 672 N N . MET A 1 86 ? -11.037 -3.215 -5.858 1.00 94.88 86 MET A N 1
ATOM 673 C CA . MET A 1 86 ? -10.225 -2.119 -5.299 1.00 94.88 86 MET A CA 1
ATOM 674 C C . MET A 1 86 ? -9.773 -1.067 -6.329 1.00 94.88 86 MET A C 1
ATOM 676 O O . MET A 1 86 ? -9.573 0.095 -5.976 1.00 94.88 86 MET A O 1
ATOM 680 N N . TRP A 1 87 ? -9.607 -1.428 -7.605 1.00 96.25 87 TRP A N 1
ATOM 681 C CA . TRP A 1 87 ? -9.265 -0.463 -8.663 1.00 96.25 87 TRP A CA 1
ATOM 682 C C . TRP A 1 87 ? -10.459 0.403 -9.082 1.00 96.25 87 TRP A C 1
ATOM 684 O O . TRP A 1 87 ? -10.284 1.551 -9.497 1.00 96.25 87 TRP A O 1
ATOM 694 N N . GLU A 1 88 ? -11.674 -0.120 -8.950 1.00 95.12 88 GLU A N 1
ATOM 695 C CA . GLU A 1 88 ? -12.905 0.606 -9.247 1.00 95.12 88 GLU A CA 1
ATOM 696 C C . GLU A 1 88 ? -13.310 1.496 -8.062 1.00 95.12 88 GLU A C 1
ATOM 698 O O . GLU A 1 88 ? -13.482 2.705 -8.227 1.00 95.12 88 GLU A O 1
ATOM 703 N N . GLN A 1 89 ? -13.367 0.914 -6.860 1.00 93.06 89 GLN A N 1
ATOM 704 C CA . GLN A 1 89 ? -13.895 1.537 -5.637 1.00 93.06 89 GLN A CA 1
ATOM 705 C C . GLN A 1 89 ? -12.881 2.450 -4.923 1.00 93.06 89 GLN A C 1
ATOM 707 O O . GLN A 1 89 ? -13.241 3.470 -4.325 1.00 93.06 89 GLN A O 1
ATOM 712 N N . ASP A 1 90 ? -11.593 2.113 -5.000 1.00 94.88 90 ASP A N 1
ATOM 713 C CA . ASP A 1 90 ? -10.520 2.720 -4.206 1.00 94.88 90 ASP A CA 1
ATOM 714 C C . ASP A 1 90 ? -9.322 3.136 -5.074 1.00 94.88 90 ASP A C 1
ATOM 716 O O . ASP A 1 90 ? -8.182 3.087 -4.616 1.00 94.88 90 ASP A O 1
ATOM 720 N N . TYR A 1 91 ? -9.561 3.561 -6.321 1.00 97.31 91 TYR A N 1
ATOM 721 C CA . TYR A 1 91 ? -8.519 3.796 -7.335 1.00 97.31 91 TYR A CA 1
ATOM 722 C C . TYR A 1 91 ? -7.247 4.484 -6.811 1.00 97.31 91 TYR A C 1
ATOM 724 O O . TYR A 1 91 ? -6.163 3.912 -6.897 1.00 97.31 91 TYR A O 1
ATOM 732 N N . ASP A 1 92 ? -7.366 5.671 -6.209 1.00 97.56 92 ASP A N 1
ATOM 733 C CA . ASP A 1 92 ? -6.203 6.436 -5.737 1.00 97.56 92 ASP A CA 1
ATOM 734 C C . ASP A 1 92 ? -5.440 5.733 -4.606 1.00 97.56 92 ASP A C 1
ATOM 736 O O . ASP A 1 92 ? -4.213 5.823 -4.513 1.00 97.56 92 ASP A O 1
ATOM 740 N N . LEU A 1 93 ? -6.163 5.044 -3.719 1.00 98.12 93 LEU A N 1
ATOM 741 C CA . LEU A 1 93 ? -5.577 4.285 -2.618 1.00 98.12 93 LEU A CA 1
ATOM 742 C C . LEU A 1 93 ? -4.849 3.054 -3.161 1.00 98.12 93 LEU A C 1
ATOM 744 O O . LEU A 1 93 ? -3.695 2.818 -2.802 1.00 98.12 93 LEU A O 1
ATOM 748 N N . THR A 1 94 ? -5.495 2.321 -4.063 1.00 98.25 94 THR A N 1
ATOM 749 C CA . THR A 1 94 ? -4.941 1.148 -4.738 1.00 98.25 94 THR A CA 1
ATOM 750 C C . THR A 1 94 ? -3.694 1.512 -5.531 1.00 98.25 94 THR A C 1
ATOM 752 O O . THR A 1 94 ? -2.650 0.888 -5.349 1.00 98.25 94 THR A O 1
ATOM 755 N N . LEU A 1 95 ? -3.744 2.582 -6.327 1.00 98.44 95 LEU A N 1
ATOM 756 C CA . LEU A 1 95 ? -2.604 3.075 -7.093 1.00 98.44 95 LEU A CA 1
ATOM 757 C C . LEU A 1 95 ? -1.412 3.400 -6.182 1.00 98.44 95 LEU A C 1
ATOM 759 O O . LEU A 1 95 ? -0.282 3.004 -6.477 1.00 98.44 95 LEU A O 1
ATOM 763 N N . LYS A 1 96 ? -1.640 4.085 -5.054 1.00 98.50 96 LYS A N 1
ATOM 764 C CA . LYS A 1 96 ? -0.579 4.403 -4.083 1.00 98.50 96 LYS A CA 1
ATOM 765 C C . LYS A 1 96 ? -0.028 3.150 -3.401 1.00 98.50 96 LYS A C 1
ATOM 767 O O . LYS A 1 96 ? 1.188 3.004 -3.319 1.00 98.50 96 LYS A O 1
ATOM 772 N N . LEU A 1 97 ? -0.886 2.232 -2.955 1.00 98.50 97 LEU A N 1
ATOM 773 C CA . LEU A 1 97 ? -0.473 0.963 -2.342 1.00 98.50 97 LEU A CA 1
ATOM 774 C C . LEU A 1 97 ? 0.375 0.122 -3.294 1.00 98.50 97 LEU A C 1
ATOM 776 O O . LEU A 1 97 ? 1.441 -0.361 -2.908 1.00 98.50 97 LEU A O 1
ATOM 780 N N . CYS A 1 98 ? -0.066 -0.020 -4.543 1.00 98.31 98 CYS A N 1
ATOM 781 C CA . CYS A 1 98 ? 0.664 -0.752 -5.564 1.00 98.31 98 CYS A CA 1
ATOM 782 C C . CYS A 1 98 ? 2.017 -0.088 -5.859 1.00 98.31 98 CYS A C 1
ATOM 784 O O . CYS A 1 98 ? 3.035 -0.777 -5.850 1.00 98.31 98 CYS A O 1
ATOM 786 N N . ASN A 1 99 ? 2.069 1.235 -6.045 1.00 98.38 99 ASN A N 1
ATOM 787 C CA . ASN A 1 99 ? 3.330 1.949 -6.286 1.00 98.38 99 ASN A CA 1
ATOM 788 C C . ASN A 1 99 ? 4.323 1.788 -5.124 1.00 98.38 99 ASN A C 1
ATOM 790 O O . ASN A 1 99 ? 5.478 1.417 -5.340 1.00 98.38 99 ASN A O 1
ATOM 794 N N . THR A 1 100 ? 3.874 2.005 -3.884 1.00 98.44 100 THR A N 1
ATOM 795 C CA . THR A 1 100 ? 4.719 1.845 -2.692 1.00 98.44 100 THR A CA 1
ATOM 796 C C . THR A 1 100 ? 5.189 0.397 -2.545 1.00 98.44 100 THR A C 1
ATOM 798 O O . THR A 1 100 ? 6.359 0.156 -2.257 1.00 98.44 100 THR A O 1
ATOM 801 N N . SER A 1 101 ? 4.316 -0.582 -2.799 1.00 98.44 101 SER A N 1
ATOM 802 C CA . SER A 1 101 ? 4.669 -2.003 -2.738 1.00 98.44 101 SER A CA 1
ATOM 803 C C . SER A 1 101 ? 5.664 -2.423 -3.813 1.00 98.44 101 SER A C 1
ATOM 805 O O . SER A 1 101 ? 6.576 -3.193 -3.514 1.00 98.44 101 SER A O 1
ATOM 807 N N . ALA A 1 102 ? 5.543 -1.902 -5.035 1.00 97.44 102 ALA A N 1
ATOM 808 C CA . ALA A 1 102 ? 6.507 -2.161 -6.096 1.00 97.44 102 ALA A CA 1
ATOM 809 C C . ALA A 1 102 ? 7.909 -1.687 -5.672 1.00 97.44 102 ALA A C 1
ATOM 811 O O . ALA A 1 102 ? 8.851 -2.478 -5.650 1.00 97.44 102 ALA A O 1
ATOM 812 N N . LEU A 1 103 ? 8.027 -0.441 -5.200 1.00 95.88 103 LEU A N 1
ATOM 813 C CA . LEU A 1 103 ? 9.297 0.122 -4.729 1.00 95.88 103 LEU A CA 1
ATOM 814 C C . LEU A 1 103 ? 9.890 -0.641 -3.537 1.00 95.88 103 LEU A C 1
ATOM 816 O O . LEU A 1 103 ? 11.070 -0.987 -3.563 1.00 95.88 103 LEU A O 1
ATOM 820 N N . VAL A 1 104 ? 9.082 -0.946 -2.516 1.00 97.50 104 VAL A N 1
ATOM 821 C CA . VAL A 1 104 ? 9.529 -1.725 -1.348 1.00 97.50 104 VAL A CA 1
ATOM 822 C C . VAL A 1 104 ? 10.029 -3.108 -1.771 1.00 97.50 104 VAL A C 1
ATOM 824 O O . VAL A 1 104 ? 11.059 -3.564 -1.280 1.00 97.50 104 VAL A O 1
ATOM 827 N N . ASN A 1 105 ? 9.343 -3.770 -2.706 1.00 96.06 105 ASN A N 1
ATOM 828 C CA . ASN A 1 105 ? 9.766 -5.073 -3.208 1.00 96.06 105 ASN A CA 1
ATOM 829 C C . ASN A 1 105 ? 11.098 -5.002 -3.968 1.00 96.06 105 ASN A C 1
ATOM 831 O O . ASN A 1 105 ? 11.909 -5.906 -3.788 1.00 96.06 105 ASN A O 1
ATOM 835 N N . VAL A 1 106 ? 11.371 -3.943 -4.745 1.00 92.88 106 VAL A N 1
ATOM 836 C CA . VAL A 1 106 ? 12.708 -3.731 -5.340 1.00 92.88 106 VAL A CA 1
ATOM 837 C C . VAL A 1 106 ? 13.772 -3.627 -4.251 1.00 92.88 106 VAL A C 1
ATOM 839 O O . VAL A 1 106 ? 14.770 -4.338 -4.309 1.00 92.88 106 VAL A O 1
ATOM 842 N N . CYS A 1 107 ? 13.547 -2.791 -3.234 1.00 93.12 107 CYS A N 1
ATOM 843 C CA . CYS A 1 107 ? 14.496 -2.597 -2.134 1.00 93.12 107 CYS A CA 1
ATOM 844 C C . CYS A 1 107 ? 14.753 -3.876 -1.318 1.00 93.12 107 CYS A C 1
ATOM 846 O O . CYS A 1 107 ? 15.822 -4.024 -0.737 1.00 93.12 107 CYS A O 1
ATOM 848 N N . LEU A 1 108 ? 13.791 -4.801 -1.283 1.00 94.00 108 LEU A N 1
ATOM 849 C CA . LEU A 1 108 ? 13.908 -6.104 -0.623 1.00 94.00 108 LEU A CA 1
ATOM 850 C C . LEU A 1 108 ? 14.433 -7.224 -1.540 1.00 94.00 108 LEU A C 1
ATOM 852 O O . LEU A 1 108 ? 14.429 -8.381 -1.125 1.00 94.00 108 LEU A O 1
ATOM 856 N N . GLY A 1 109 ? 14.806 -6.932 -2.791 1.00 91.25 109 GLY A N 1
ATOM 857 C CA . GLY A 1 109 ? 15.235 -7.950 -3.761 1.00 91.25 109 GLY A CA 1
ATOM 858 C C . GLY A 1 109 ? 14.107 -8.857 -4.279 1.00 91.25 109 GLY A C 1
ATOM 859 O O . GLY A 1 109 ? 14.354 -9.857 -4.945 1.00 91.25 109 GLY A O 1
ATOM 860 N N . LYS A 1 110 ? 12.840 -8.532 -3.998 1.00 93.25 110 LYS A N 1
ATOM 861 C CA . LYS A 1 110 ? 11.651 -9.297 -4.414 1.00 93.25 110 LYS A CA 1
ATOM 862 C C . LYS A 1 110 ? 11.193 -8.875 -5.813 1.00 93.25 110 LYS A C 1
ATOM 864 O O . LYS A 1 110 ? 10.064 -8.407 -5.995 1.00 93.25 110 LYS A O 1
ATOM 869 N N . PHE A 1 111 ? 12.069 -9.018 -6.805 1.00 90.00 111 PHE A N 1
ATOM 870 C CA . PHE A 1 111 ? 11.879 -8.446 -8.144 1.00 90.00 111 PHE A CA 1
ATOM 871 C C . PHE A 1 111 ? 10.614 -8.938 -8.848 1.00 90.00 111 PHE A C 1
ATOM 873 O O . PHE A 1 111 ? 9.846 -8.117 -9.342 1.00 90.00 111 PHE A O 1
ATOM 880 N N . GLU A 1 112 ? 10.312 -10.235 -8.799 1.00 91.62 112 GLU A N 1
ATOM 881 C CA . GLU A 1 112 ? 9.091 -10.776 -9.412 1.00 91.62 112 GLU A CA 1
ATOM 882 C C . GLU A 1 112 ? 7.809 -10.177 -8.816 1.00 91.62 112 GLU A C 1
ATOM 884 O O . GLU A 1 112 ? 6.868 -9.836 -9.535 1.00 91.62 112 GLU A O 1
ATOM 889 N N . SER A 1 113 ? 7.774 -9.972 -7.497 1.00 94.25 113 SER A N 1
ATOM 890 C CA . SER A 1 113 ? 6.646 -9.306 -6.835 1.00 94.25 113 SER A CA 1
ATOM 891 C C . SER A 1 113 ? 6.539 -7.835 -7.234 1.00 94.25 113 SER A C 1
ATOM 893 O O . SER A 1 113 ? 5.434 -7.346 -7.468 1.00 94.25 113 SER A O 1
ATOM 895 N N . SER A 1 114 ? 7.673 -7.137 -7.357 1.00 94.81 114 SER A N 1
ATOM 896 C CA . SER A 1 114 ? 7.702 -5.757 -7.848 1.00 94.81 114 SER A CA 1
ATOM 897 C C . SER A 1 114 ? 7.191 -5.656 -9.286 1.00 94.81 114 SER A C 1
ATOM 899 O O . SER A 1 114 ? 6.328 -4.826 -9.571 1.00 94.81 114 SER A O 1
ATOM 901 N N . LYS A 1 115 ? 7.673 -6.529 -10.180 1.00 93.50 115 LYS A N 1
ATOM 902 C CA . LYS A 1 115 ? 7.256 -6.579 -11.585 1.00 93.50 115 LYS A CA 1
ATOM 903 C C . LYS A 1 115 ? 5.752 -6.800 -11.701 1.00 93.50 115 LYS A C 1
ATOM 905 O O . LYS A 1 115 ? 5.081 -6.013 -12.358 1.00 93.50 115 LYS A O 1
ATOM 910 N N . ARG A 1 116 ? 5.205 -7.802 -11.000 1.00 94.94 116 ARG A N 1
ATOM 911 C CA . ARG A 1 116 ? 3.753 -8.050 -10.977 1.00 94.94 116 ARG A CA 1
ATOM 912 C C . ARG A 1 116 ? 2.968 -6.822 -10.534 1.00 94.94 116 ARG A C 1
ATOM 914 O O . ARG A 1 116 ? 1.917 -6.533 -11.097 1.00 94.94 116 ARG A O 1
ATOM 921 N N . MET A 1 117 ? 3.462 -6.096 -9.535 1.00 96.00 117 MET A N 1
ATOM 922 C CA . MET A 1 117 ? 2.787 -4.897 -9.056 1.00 96.00 117 MET A CA 1
ATOM 923 C C . MET A 1 117 ? 2.829 -3.763 -10.088 1.00 96.00 117 MET A C 1
ATOM 925 O O . MET A 1 117 ? 1.801 -3.142 -10.347 1.00 96.00 117 MET A O 1
ATOM 929 N N . ALA A 1 118 ? 3.980 -3.537 -10.725 1.00 95.56 118 ALA A N 1
ATOM 930 C CA . ALA A 1 118 ? 4.119 -2.555 -11.797 1.00 95.56 118 ALA A CA 1
ATOM 931 C C . ALA A 1 118 ? 3.235 -2.888 -13.010 1.00 95.56 118 ALA A C 1
ATOM 933 O O . ALA A 1 118 ? 2.536 -2.011 -13.513 1.00 95.56 118 ALA A O 1
ATOM 934 N N . ASP A 1 119 ? 3.194 -4.153 -13.432 1.00 94.62 119 ASP A N 1
ATOM 935 C CA . ASP A 1 119 ? 2.343 -4.608 -14.535 1.00 94.62 119 ASP A CA 1
ATOM 936 C C . ASP A 1 119 ? 0.853 -4.381 -14.223 1.00 94.62 119 ASP A C 1
ATOM 938 O O . ASP A 1 119 ? 0.119 -3.867 -15.069 1.00 94.62 119 ASP A O 1
ATOM 942 N N . ARG A 1 120 ? 0.411 -4.657 -12.984 1.00 95.81 120 ARG A N 1
ATOM 943 C CA . ARG A 1 120 ? -0.965 -4.358 -12.539 1.00 95.81 120 ARG A CA 1
ATOM 944 C C . ARG A 1 120 ? -1.285 -2.869 -12.595 1.00 95.81 120 ARG A C 1
ATOM 946 O O . ARG A 1 120 ? -2.377 -2.520 -13.035 1.00 95.81 120 ARG A O 1
ATOM 953 N N . ILE A 1 121 ? -0.361 -2.006 -12.171 1.00 97.62 121 ILE A N 1
ATOM 954 C CA . ILE A 1 121 ? -0.549 -0.550 -12.249 1.00 97.62 121 ILE A CA 1
ATOM 955 C C . ILE A 1 121 ? -0.730 -0.132 -13.702 1.00 97.62 121 ILE A C 1
ATOM 957 O O . ILE A 1 121 ? -1.668 0.589 -14.015 1.00 97.62 121 ILE A O 1
ATOM 961 N N . ILE A 1 122 ? 0.124 -0.616 -14.603 1.00 95.12 122 ILE A N 1
ATOM 962 C CA . ILE A 1 122 ? 0.068 -0.193 -16.002 1.00 95.12 122 ILE A CA 1
ATOM 963 C C . ILE A 1 122 ? -1.212 -0.685 -16.691 1.00 95.12 122 ILE A C 1
ATOM 965 O O . ILE A 1 122 ? -1.769 0.045 -17.509 1.00 95.12 122 ILE A O 1
ATOM 969 N N . ALA A 1 123 ? -1.698 -1.877 -16.338 1.00 94.94 123 ALA A N 1
ATOM 970 C CA . ALA A 1 123 ? -2.945 -2.420 -16.872 1.00 94.94 123 ALA A CA 1
ATOM 971 C C . ALA A 1 123 ? -4.200 -1.670 -16.387 1.00 94.94 123 ALA A C 1
ATOM 973 O O . ALA A 1 123 ? -5.169 -1.580 -17.132 1.00 94.94 123 ALA A O 1
ATOM 974 N N . ASN A 1 124 ? -4.193 -1.136 -15.160 1.00 96.31 124 ASN A N 1
ATOM 975 C CA . ASN A 1 124 ? -5.371 -0.505 -14.545 1.00 96.31 124 ASN A CA 1
ATOM 976 C C . ASN A 1 124 ? -5.317 1.032 -14.522 1.00 96.31 124 ASN A C 1
ATOM 978 O O . ASN A 1 124 ? -6.283 1.674 -14.112 1.00 96.31 124 ASN A O 1
ATOM 982 N N . ALA A 1 125 ? -4.196 1.635 -14.922 1.00 95.56 125 ALA A N 1
ATOM 983 C CA . ALA A 1 125 ? -4.018 3.080 -14.915 1.00 95.56 125 ALA A CA 1
ATOM 984 C C . ALA A 1 125 ? -5.039 3.780 -15.827 1.00 95.56 125 ALA A C 1
ATOM 986 O O . ALA A 1 125 ? -5.106 3.515 -17.026 1.00 95.56 125 ALA A O 1
ATOM 987 N N . ARG A 1 126 ? -5.795 4.724 -15.257 1.00 95.00 126 ARG A N 1
ATOM 988 C CA . ARG A 1 126 ? -6.785 5.559 -15.958 1.00 95.00 126 ARG A CA 1
ATOM 989 C C . ARG A 1 126 ? -6.135 6.624 -16.837 1.00 95.00 126 ARG A C 1
ATOM 991 O O . ARG A 1 126 ? -6.767 7.107 -17.772 1.00 95.00 126 ARG A O 1
ATOM 998 N N . ARG A 1 127 ? -4.898 7.019 -16.522 1.00 92.62 127 ARG A N 1
ATOM 999 C CA . ARG A 1 127 ? -4.118 8.007 -17.274 1.00 92.62 127 ARG A CA 1
ATOM 1000 C C . ARG A 1 127 ? -2.658 7.592 -17.375 1.00 92.62 127 ARG A C 1
ATOM 1002 O O . ARG A 1 127 ? -2.172 6.777 -16.591 1.00 92.62 127 ARG A O 1
ATOM 1009 N N . PHE A 1 128 ? -1.946 8.159 -18.342 1.00 89.19 128 PHE A N 1
ATOM 1010 C CA . PHE A 1 128 ? -0.535 7.848 -18.549 1.00 89.19 128 PHE A CA 1
ATOM 1011 C C . PHE A 1 128 ? 0.328 8.253 -17.341 1.00 89.19 128 PHE A C 1
ATOM 1013 O O . PHE A 1 128 ? 1.231 7.517 -16.941 1.00 89.19 128 PHE A O 1
ATOM 1020 N N . GLU A 1 129 ? 0.015 9.382 -16.705 1.00 91.44 129 GLU A N 1
ATOM 1021 C CA . GLU A 1 129 ? 0.745 9.918 -15.552 1.00 91.44 129 GLU A CA 1
ATOM 1022 C C . GLU A 1 129 ? 0.790 8.925 -14.382 1.00 91.44 129 GLU A C 1
ATOM 1024 O O . GLU A 1 129 ? 1.812 8.818 -13.697 1.00 91.44 129 GLU A O 1
ATOM 1029 N N . ASP A 1 130 ? -0.273 8.136 -14.208 1.00 94.50 130 ASP A N 1
ATOM 1030 C CA . ASP A 1 130 ? -0.387 7.124 -13.154 1.00 94.50 130 ASP A CA 1
ATOM 1031 C C . ASP A 1 130 ? 0.607 5.968 -13.355 1.00 94.50 130 ASP A C 1
ATOM 1033 O O . ASP A 1 130 ? 1.057 5.339 -12.392 1.00 94.50 130 ASP A O 1
ATOM 1037 N N . LYS A 1 131 ? 1.021 5.718 -14.604 1.00 94.44 131 LYS A N 1
ATOM 1038 C CA . LYS A 1 131 ? 1.995 4.678 -14.966 1.00 94.44 131 LYS A CA 1
ATOM 1039 C C . LYS A 1 131 ? 3.438 5.098 -14.697 1.00 94.44 131 LYS A C 1
ATOM 1041 O O . LYS A 1 131 ? 4.318 4.239 -14.622 1.00 94.44 131 LYS A O 1
ATOM 1046 N N . ARG A 1 132 ? 3.713 6.399 -14.538 1.00 92.31 132 ARG A N 1
ATOM 1047 C CA . ARG A 1 132 ? 5.079 6.952 -14.460 1.00 92.31 132 ARG A CA 1
ATOM 1048 C C . ARG A 1 132 ? 5.925 6.283 -13.375 1.00 92.31 132 ARG A C 1
ATOM 1050 O O . ARG A 1 132 ? 7.081 5.935 -13.615 1.00 92.31 132 ARG A O 1
ATOM 1057 N N . LEU A 1 133 ? 5.353 6.089 -12.187 1.00 93.12 133 LEU A N 1
ATOM 1058 C CA . LEU A 1 133 ? 6.048 5.457 -11.061 1.00 93.12 133 LEU A CA 1
ATOM 1059 C C . LEU A 1 133 ? 6.269 3.953 -11.282 1.00 93.12 133 LEU A C 1
ATOM 1061 O O . LEU A 1 133 ? 7.342 3.444 -10.949 1.00 93.12 133 LEU A O 1
ATOM 1065 N N . ALA A 1 134 ? 5.315 3.257 -11.902 1.00 94.69 134 ALA A N 1
ATOM 1066 C CA . ALA A 1 134 ? 5.462 1.849 -12.262 1.00 94.69 134 ALA A CA 1
ATOM 1067 C C . ALA A 1 134 ? 6.584 1.648 -13.291 1.00 94.69 134 ALA A C 1
ATOM 1069 O O . ALA A 1 134 ? 7.455 0.800 -13.096 1.00 94.69 134 ALA A O 1
ATOM 1070 N N . PHE A 1 135 ? 6.636 2.484 -14.331 1.00 92.50 135 PHE A N 1
ATOM 1071 C CA . PHE A 1 135 ? 7.718 2.457 -15.313 1.00 92.50 135 PHE A CA 1
ATOM 1072 C C . PHE A 1 135 ? 9.081 2.769 -14.693 1.00 92.50 135 PHE A C 1
ATOM 1074 O O . PHE A 1 135 ? 10.040 2.042 -14.944 1.00 92.50 135 PHE A O 1
ATOM 1081 N N . ASN A 1 136 ? 9.174 3.789 -13.833 1.00 89.81 136 ASN A N 1
ATOM 1082 C CA . ASN A 1 136 ? 10.413 4.087 -13.110 1.00 89.81 136 ASN A CA 1
ATOM 1083 C C . ASN A 1 136 ? 10.866 2.889 -12.256 1.00 89.81 136 ASN A C 1
ATOM 1085 O O . ASN A 1 136 ? 12.042 2.531 -12.258 1.00 89.81 136 ASN A O 1
ATOM 1089 N N . THR A 1 137 ? 9.923 2.221 -11.587 1.00 91.31 137 THR A N 1
ATOM 1090 C CA . THR A 1 137 ? 10.209 1.027 -10.784 1.00 91.31 137 THR A CA 1
ATOM 1091 C C . THR A 1 137 ? 10.756 -0.116 -11.639 1.00 91.31 137 THR A C 1
ATOM 1093 O O . THR A 1 137 ? 11.748 -0.731 -11.256 1.00 91.31 137 THR A O 1
ATOM 1096 N N . LEU A 1 138 ? 10.170 -0.371 -12.814 1.00 90.00 138 LEU A N 1
ATOM 1097 C CA . LEU A 1 138 ? 10.671 -1.377 -13.758 1.00 90.00 138 LEU A CA 1
ATOM 1098 C C . LEU A 1 138 ? 12.072 -1.031 -14.281 1.00 90.00 138 LEU A C 1
ATOM 1100 O O . LEU A 1 138 ? 12.931 -1.906 -14.335 1.00 90.00 138 LEU A O 1
ATOM 1104 N N . ILE A 1 139 ? 12.334 0.238 -14.606 1.00 86.00 139 ILE A N 1
ATOM 1105 C CA . ILE A 1 139 ? 13.668 0.695 -15.025 1.00 86.00 139 ILE A CA 1
ATOM 1106 C C . ILE A 1 139 ? 14.692 0.466 -13.908 1.00 86.00 139 ILE A C 1
ATOM 1108 O O . ILE A 1 139 ? 15.771 -0.050 -14.173 1.00 86.00 139 ILE A O 1
ATOM 1112 N N . ARG A 1 140 ? 14.362 0.791 -12.651 1.00 83.62 140 ARG A N 1
ATOM 1113 C CA . ARG A 1 140 ? 15.254 0.558 -11.498 1.00 83.62 140 ARG A CA 1
ATOM 1114 C C . ARG A 1 140 ? 15.509 -0.924 -11.248 1.00 83.62 140 ARG A C 1
ATOM 1116 O O . ARG A 1 140 ? 16.640 -1.300 -10.952 1.00 83.62 140 ARG A O 1
ATOM 1123 N N . LEU A 1 141 ? 14.469 -1.746 -11.375 1.00 85.62 141 LEU A N 1
ATOM 1124 C CA . LEU A 1 141 ? 14.558 -3.196 -11.247 1.00 85.62 141 LEU A CA 1
ATOM 1125 C C . LEU A 1 141 ? 15.525 -3.767 -12.290 1.00 85.62 141 LEU A C 1
ATOM 1127 O O . LEU A 1 141 ? 16.455 -4.477 -11.922 1.00 85.62 141 LEU A O 1
ATOM 1131 N N . TYR A 1 142 ? 15.354 -3.408 -13.566 1.00 80.75 142 TYR A N 1
ATOM 1132 C CA . TYR A 1 142 ? 16.188 -3.930 -14.650 1.00 80.75 142 TYR A CA 1
ATOM 1133 C C . TYR A 1 142 ? 17.557 -3.242 -14.787 1.00 80.75 142 TYR A C 1
ATOM 1135 O O . TYR A 1 142 ? 18.461 -3.809 -15.388 1.00 80.75 142 TYR A O 1
ATOM 1143 N N . GLY A 1 143 ? 17.726 -2.025 -14.266 1.00 70.19 143 GLY A N 1
ATOM 1144 C CA . GLY A 1 143 ? 18.950 -1.236 -14.429 1.00 70.19 143 GLY A C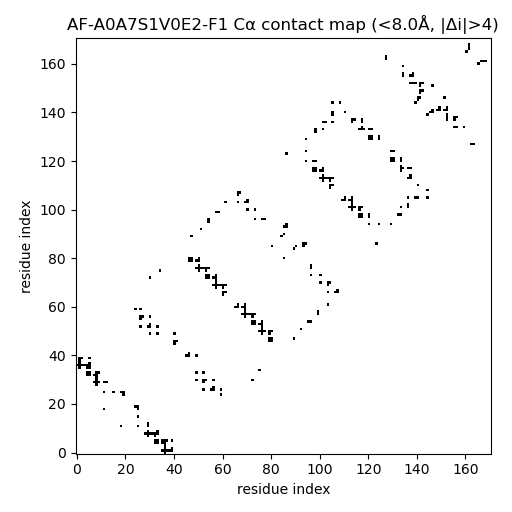A 1
ATOM 1145 C C . GLY A 1 143 ? 19.917 -1.265 -13.244 1.00 70.19 143 GLY A C 1
ATOM 1146 O O . GLY A 1 143 ? 21.098 -1.007 -13.447 1.00 70.19 143 GLY A O 1
ATOM 1147 N N . GLY A 1 144 ? 19.448 -1.535 -12.017 1.00 64.81 144 GLY A N 1
ATOM 1148 C CA . GLY A 1 144 ? 20.249 -1.303 -10.803 1.00 64.81 144 GLY A CA 1
ATOM 1149 C C . GLY A 1 144 ? 20.482 -2.498 -9.878 1.00 64.81 144 GLY A C 1
ATOM 1150 O O . GLY A 1 144 ? 21.444 -2.465 -9.119 1.00 64.81 144 GLY A O 1
ATOM 1151 N N . PHE A 1 145 ? 19.629 -3.532 -9.897 1.00 57.19 145 PHE A N 1
ATOM 1152 C CA . PHE A 1 145 ? 19.605 -4.534 -8.814 1.00 57.19 145 PHE A CA 1
ATOM 1153 C C . PHE A 1 145 ? 19.628 -6.008 -9.252 1.00 57.19 145 PHE A C 1
ATOM 1155 O O . PHE A 1 145 ? 19.451 -6.883 -8.413 1.00 57.19 145 PHE A O 1
ATOM 1162 N N . GLY A 1 146 ? 19.913 -6.302 -10.523 1.00 54.56 146 GLY A N 1
ATOM 1163 C CA . GLY A 1 146 ? 20.088 -7.681 -10.997 1.00 54.56 146 GLY A CA 1
ATOM 1164 C C . GLY A 1 146 ? 19.226 -8.013 -12.203 1.00 54.56 146 GLY A C 1
ATOM 1165 O O . GLY A 1 146 ? 18.325 -8.844 -12.122 1.00 54.56 146 GLY A O 1
ATOM 1166 N N . ALA A 1 147 ? 19.499 -7.373 -13.338 1.00 52.59 147 ALA A N 1
ATOM 1167 C CA . ALA A 1 147 ? 19.075 -7.950 -14.600 1.00 52.59 147 ALA A CA 1
ATOM 1168 C C . ALA A 1 147 ? 20.199 -8.827 -15.142 1.00 52.59 147 ALA A C 1
ATOM 1170 O O . ALA A 1 147 ? 21.299 -8.336 -15.380 1.00 52.59 147 ALA A O 1
ATOM 1171 N N . ASP A 1 148 ? 19.870 -10.081 -15.441 1.00 58.81 148 ASP A N 1
ATOM 1172 C CA . ASP A 1 148 ? 20.657 -10.903 -16.366 1.00 58.81 148 ASP A CA 1
ATOM 1173 C C . ASP A 1 148 ? 20.735 -10.254 -17.765 1.00 58.81 148 ASP A C 1
ATOM 1175 O O . ASP A 1 148 ? 21.602 -10.595 -18.564 1.00 58.81 148 ASP A O 1
ATOM 1179 N N . ASP A 1 149 ? 19.828 -9.308 -18.071 1.00 67.44 149 ASP A N 1
ATOM 1180 C CA . ASP A 1 149 ? 19.757 -8.612 -19.356 1.00 67.44 149 ASP A CA 1
ATOM 1181 C C . ASP A 1 149 ? 19.327 -7.124 -19.233 1.00 67.44 149 ASP A C 1
ATOM 1183 O O . ASP A 1 149 ? 18.135 -6.833 -19.044 1.00 67.44 149 ASP A O 1
ATOM 1187 N N . PRO A 1 150 ? 20.250 -6.154 -19.405 1.00 67.69 150 PRO A N 1
ATOM 1188 C CA . PRO A 1 150 ? 19.946 -4.718 -19.376 1.00 67.69 150 PRO A CA 1
ATOM 1189 C C . PRO A 1 150 ? 19.031 -4.257 -20.526 1.00 67.69 150 PRO A C 1
ATOM 1191 O O . PRO A 1 150 ? 18.451 -3.167 -20.462 1.00 67.69 150 PRO A O 1
ATOM 1194 N N . ARG A 1 151 ? 18.826 -5.075 -21.570 1.00 75.25 151 ARG A N 1
ATOM 1195 C CA . ARG A 1 151 ? 17.905 -4.766 -22.679 1.00 75.25 151 ARG A CA 1
ATOM 1196 C C . ARG A 1 151 ? 16.455 -4.648 -22.215 1.00 75.25 151 ARG A C 1
ATOM 1198 O O . ARG A 1 151 ? 15.693 -3.905 -22.829 1.00 75.25 151 ARG A O 1
ATOM 1205 N N . LYS A 1 152 ? 16.082 -5.282 -21.098 1.00 78.62 152 LYS A N 1
ATOM 1206 C CA . LYS A 1 152 ? 14.736 -5.160 -20.511 1.00 78.62 152 LYS A CA 1
ATOM 1207 C C . LYS A 1 152 ? 14.429 -3.733 -20.049 1.00 78.62 152 LYS A C 1
ATOM 1209 O O . LYS A 1 152 ? 13.313 -3.255 -20.240 1.00 78.62 152 LYS A O 1
ATOM 1214 N N . ALA A 1 153 ? 15.415 -3.008 -19.515 1.00 77.75 153 ALA A N 1
ATOM 1215 C CA . ALA A 1 153 ? 15.240 -1.596 -19.166 1.00 77.75 153 ALA A CA 1
ATOM 1216 C C . ALA A 1 153 ? 14.996 -0.733 -20.419 1.00 77.75 153 ALA A C 1
ATOM 1218 O O . ALA A 1 153 ? 14.117 0.131 -20.419 1.00 77.75 153 ALA A O 1
ATOM 1219 N N . LEU A 1 154 ? 15.728 -1.011 -21.506 1.00 78.00 154 LEU A N 1
ATOM 1220 C CA . LEU A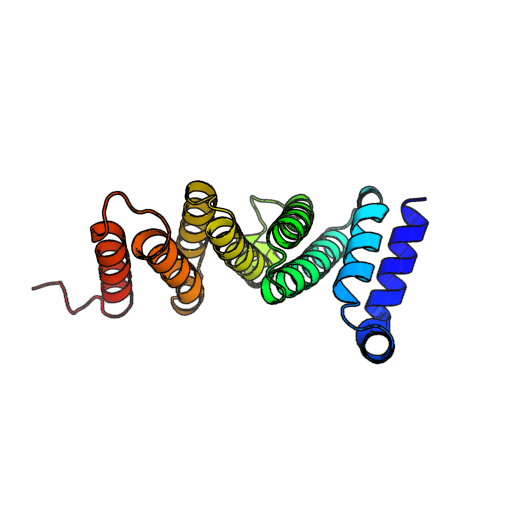 1 154 ? 15.549 -0.343 -22.800 1.00 78.00 154 LEU A CA 1
ATOM 1221 C C . LEU A 1 154 ? 14.183 -0.650 -23.425 1.00 78.00 154 LEU A C 1
ATOM 1223 O O . LEU A 1 154 ? 13.562 0.237 -24.005 1.00 78.00 154 LEU A O 1
ATOM 1227 N N . GLU A 1 155 ? 13.687 -1.878 -23.296 1.00 83.69 155 GLU A N 1
ATOM 1228 C CA . GLU A 1 155 ? 12.357 -2.258 -23.773 1.00 83.69 155 GLU A CA 1
ATOM 1229 C C . GLU A 1 155 ? 11.249 -1.509 -23.024 1.00 83.69 155 GLU A C 1
ATOM 1231 O O . GLU A 1 155 ? 10.341 -0.955 -23.650 1.00 83.69 155 GLU A O 1
ATOM 1236 N N . VAL A 1 156 ? 11.361 -1.411 -21.694 1.00 82.25 156 VAL A N 1
ATOM 1237 C CA . VAL A 1 156 ? 10.444 -0.607 -20.875 1.00 82.25 156 VAL A CA 1
ATOM 1238 C C . VAL A 1 156 ? 10.488 0.859 -21.309 1.00 82.25 156 VAL A C 1
ATOM 1240 O O . VAL A 1 156 ? 9.435 1.452 -21.533 1.00 82.25 156 VAL A O 1
ATOM 1243 N N . ALA A 1 157 ? 11.677 1.434 -21.511 1.00 79.88 157 ALA A N 1
ATOM 1244 C CA . ALA A 1 157 ? 11.819 2.808 -21.992 1.00 79.88 157 ALA A CA 1
ATOM 1245 C C . ALA A 1 157 ? 11.198 3.011 -23.389 1.00 79.88 157 ALA A C 1
ATOM 1247 O O . ALA A 1 157 ? 10.485 3.986 -23.616 1.00 79.88 157 ALA A O 1
ATOM 1248 N N . ARG A 1 158 ? 11.382 2.066 -24.319 1.00 82.00 158 ARG A N 1
ATOM 1249 C CA . ARG A 1 158 ? 10.738 2.100 -25.646 1.00 82.00 158 ARG A CA 1
ATOM 1250 C C . ARG A 1 158 ? 9.219 1.997 -25.562 1.00 82.00 158 ARG A C 1
ATOM 1252 O O . ARG A 1 158 ? 8.519 2.633 -26.345 1.00 82.00 158 ARG A O 1
ATOM 1259 N N . ARG A 1 159 ? 8.685 1.193 -24.641 1.00 83.62 159 ARG A N 1
ATOM 1260 C CA . ARG A 1 159 ? 7.238 1.118 -24.392 1.00 83.62 159 ARG A CA 1
ATOM 1261 C C . ARG A 1 159 ? 6.699 2.451 -23.875 1.00 83.62 159 ARG A C 1
ATOM 1263 O O . ARG A 1 159 ? 5.695 2.918 -24.397 1.00 83.62 159 ARG A O 1
ATOM 1270 N N . VAL A 1 160 ? 7.401 3.085 -22.935 1.00 84.31 160 VAL A N 1
ATOM 1271 C CA . VAL A 1 160 ? 7.075 4.435 -22.447 1.00 84.31 160 VAL A CA 1
ATOM 1272 C C . VAL A 1 160 ? 7.026 5.439 -23.600 1.00 84.31 160 VAL A C 1
ATOM 1274 O O . VAL A 1 160 ? 6.034 6.145 -23.743 1.00 84.31 160 VAL A O 1
ATOM 1277 N N . LEU A 1 161 ? 8.054 5.470 -24.454 1.00 78.31 161 LEU A N 1
ATOM 1278 C CA . LEU A 1 161 ? 8.114 6.394 -25.593 1.00 78.31 161 LEU A CA 1
ATOM 1279 C C . LEU A 1 161 ? 6.964 6.183 -26.586 1.00 78.31 161 LEU A C 1
ATOM 1281 O O . LEU A 1 161 ? 6.384 7.161 -27.049 1.00 78.31 161 LEU A O 1
ATOM 1285 N N . ARG A 1 162 ? 6.594 4.928 -26.871 1.00 83.19 162 ARG A N 1
ATOM 1286 C CA . ARG A 1 162 ? 5.443 4.608 -27.733 1.00 83.19 162 ARG A CA 1
ATOM 1287 C C . ARG A 1 162 ? 4.109 5.052 -27.134 1.00 83.19 162 ARG A C 1
ATOM 1289 O O . ARG A 1 162 ? 3.249 5.507 -27.876 1.00 83.19 162 ARG A O 1
ATOM 1296 N N . GLU A 1 163 ? 3.934 4.932 -25.818 1.00 80.81 163 GLU A N 1
ATOM 1297 C CA . GLU A 1 163 ? 2.712 5.395 -25.147 1.00 80.81 163 GLU A CA 1
ATOM 1298 C C . GLU A 1 163 ? 2.611 6.931 -25.104 1.00 80.81 163 GLU A C 1
ATOM 1300 O O . GLU A 1 163 ? 1.508 7.460 -25.196 1.00 80.81 163 GLU A O 1
ATOM 1305 N N . ILE A 1 164 ? 3.739 7.650 -25.004 1.00 78.94 164 ILE A N 1
ATOM 1306 C CA . ILE A 1 164 ? 3.769 9.126 -25.004 1.00 78.94 164 ILE A CA 1
ATOM 1307 C C . ILE A 1 164 ? 3.627 9.699 -26.420 1.00 78.94 164 ILE A C 1
ATOM 1309 O O . ILE A 1 164 ? 3.011 10.746 -26.600 1.00 78.94 164 ILE A O 1
ATOM 1313 N N . ASN A 1 165 ? 4.211 9.043 -27.426 1.00 72.50 165 ASN A N 1
ATOM 1314 C CA . ASN A 1 165 ? 4.195 9.508 -28.810 1.00 72.50 165 ASN A CA 1
ATOM 1315 C C . ASN A 1 165 ? 3.889 8.353 -29.785 1.00 72.50 165 ASN A C 1
ATOM 1317 O O . ASN A 1 165 ? 4.809 7.787 -30.388 1.00 72.50 165 ASN A O 1
ATOM 1321 N N . PRO A 1 166 ? 2.598 8.008 -29.972 1.00 64.38 166 PRO A N 1
ATOM 1322 C CA . PRO A 1 166 ? 2.179 6.902 -30.839 1.00 64.38 166 PRO A CA 1
ATOM 1323 C C . PRO A 1 166 ? 2.582 7.091 -32.311 1.00 64.38 166 PRO A C 1
ATOM 1325 O O . PRO A 1 166 ? 2.748 6.123 -33.048 1.00 64.38 166 PRO A O 1
ATOM 1328 N N . THR A 1 167 ? 2.762 8.342 -32.739 1.00 60.00 167 THR A N 1
ATOM 1329 C CA . THR A 1 167 ? 3.037 8.739 -34.127 1.00 60.00 167 THR A CA 1
ATOM 1330 C C . THR A 1 167 ? 4.513 8.678 -34.532 1.00 60.00 167 THR A C 1
ATOM 1332 O O . THR A 1 167 ? 4.810 8.762 -35.716 1.00 60.00 167 THR A O 1
ATOM 1335 N N . MET A 1 168 ? 5.454 8.503 -33.597 1.00 53.72 168 MET A N 1
ATOM 1336 C CA . MET A 1 168 ? 6.899 8.507 -33.905 1.00 53.72 168 MET A CA 1
ATOM 1337 C C . MET A 1 168 ? 7.462 7.169 -34.422 1.00 53.72 168 MET A C 1
ATOM 1339 O O . MET A 1 168 ? 8.621 7.124 -34.820 1.00 53.72 168 MET A O 1
ATOM 1343 N N . TYR A 1 169 ? 6.684 6.081 -34.400 1.00 51.12 169 TYR A N 1
ATOM 1344 C CA . TYR A 1 169 ? 7.173 4.717 -34.683 1.00 51.12 169 TYR A CA 1
ATOM 1345 C C . TYR A 1 169 ? 6.333 3.953 -35.723 1.00 51.12 169 TYR A C 1
ATOM 1347 O O . TYR A 1 169 ? 6.368 2.725 -35.757 1.00 51.12 169 TYR A O 1
ATOM 1355 N N . THR A 1 170 ? 5.564 4.663 -36.552 1.00 47.34 170 THR A N 1
ATOM 1356 C CA . THR A 1 170 ? 4.738 4.099 -37.642 1.00 47.34 170 THR A CA 1
ATOM 1357 C C . THR A 1 170 ? 5.289 4.407 -39.042 1.00 47.34 170 THR A C 1
ATOM 1359 O O . THR A 1 170 ? 4.520 4.471 -39.998 1.00 47.34 170 THR A O 1
ATOM 1362 N N . ALA A 1 171 ? 6.608 4.576 -39.172 1.00 41.47 171 ALA A N 1
ATOM 1363 C CA . ALA A 1 171 ? 7.295 4.697 -40.461 1.00 41.47 171 ALA A CA 1
ATOM 1364 C C . ALA A 1 171 ? 8.098 3.430 -40.774 1.00 41.47 171 ALA A C 1
ATOM 1366 O O . ALA A 1 171 ? 8.800 2.952 -39.851 1.00 41.47 171 ALA A O 1
#

Organism: NCBI:txid210454

Sequence (171 aa):
RARLHYLIGHALLKNKDETSRKMPHIEFSIADHFNLGSSVVSSAAEQRIYAQVNLSAATRALHKSQYFEAAKYLSSAFAKLNPESMWEQDYDLTLKLCNTSALVNVCLGKFESSKRMADRIIANARRFEDKRLAFNTLIRLYGGFGADDPRKALEVARRVLREINPTMYTA

pLDDT: mean 90.62, std 11.46, range [41.47, 98.81]

Secondary structure (DSSP, 8-state):
-HHHHHHHHHHHHHTHHHHHHHSTTHHHHHHHHHHHTGGG--SHHHHHHHHHHHHHHHHHHHHTT-HHHHHHHHHHHHTTS-TTTHHHHSHHHHHHHHHHHHHHHHHTT-HHHHHHHHHHHHHH-SSHHHHHHHHHHHHHHHHHS--S-THHHHHHHHHHHHHH-GGGG--

Nearest PDB structures (foldseek):
  4wnd-assembly1_A  TM=5.862E-01  e=1.114E-01  Homo sapiens
  3sf4-assembly1_A  TM=6.140E-01  e=1.783E-01  Homo sapiens
  4yvo-assembly1_A  TM=5.765E-01  e=2.256E-01  Arabidopsis thaliana
  1qqe-assembly1_A  TM=3.293E-01  e=1.347E+00  Saccharomyces cerevisiae
  2ifu-assembly4_D  TM=3.487E-01  e=1.551E+00  Danio rerio

Radius of gyration: 18.25 Å; Cα contacts (8 Å, |Δi|>4): 196; chains: 1; bounding box: 38×29×64 Å

Mean predicted aligned error: 5.43 Å

InterPro domains:
  IPR053159 Hybrid Signal Transduction Histidine Kinase [PTHR43642] (1-142)

Foldseek 3Di:
DLVVLQVVLVVCVVCVVVVCVVDPLCLVSSLVSCLSNVVVQDDLVSLLVNLVSLLSSLVVCVVVVVLVSSLVSLVRNVVSDDPVCCCPPPVVSLLSSLLSQLQSCLSVVVNVSNLVSLVVQVVSPPDLVSSVSSLVSQLCSLPPRDDPDVVSNVVSVVVNVCVVCVPPPPD